Protein AF-A0A972A0D6-F1 (afdb_monomer_lite)

Structure (mmCIF, N/CA/C/O backbone):
data_AF-A0A972A0D6-F1
#
_entry.id   AF-A0A972A0D6-F1
#
loop_
_atom_site.group_PDB
_atom_site.id
_atom_site.type_symbol
_atom_site.label_atom_id
_atom_site.label_alt_id
_atom_site.label_comp_id
_atom_site.label_asym_id
_atom_site.label_entity_id
_atom_site.label_seq_id
_atom_site.pdbx_PDB_ins_code
_atom_site.Cartn_x
_atom_site.Cartn_y
_atom_site.Cartn_z
_atom_site.occupancy
_atom_site.B_iso_or_equiv
_atom_site.auth_seq_id
_atom_site.auth_comp_id
_atom_site.auth_asym_id
_atom_site.auth_atom_id
_atom_site.pdbx_PDB_model_num
ATOM 1 N N . MET A 1 1 ? 12.228 8.743 -6.359 1.00 58.41 1 MET A N 1
ATOM 2 C CA . MET A 1 1 ? 11.660 9.666 -7.374 1.00 58.41 1 MET A CA 1
ATOM 3 C C . MET A 1 1 ? 10.235 9.281 -7.784 1.00 58.41 1 MET A C 1
ATOM 5 O O . MET A 1 1 ? 9.391 10.164 -7.823 1.00 58.41 1 MET A O 1
ATOM 9 N N . SER A 1 2 ? 9.926 8.001 -8.037 1.00 80.62 2 SER A N 1
ATOM 10 C CA . SER A 1 2 ? 8.579 7.556 -8.450 1.00 80.62 2 SER A CA 1
ATOM 11 C C . SER A 1 2 ? 7.492 7.732 -7.376 1.00 80.62 2 SER A C 1
ATOM 13 O O . SER A 1 2 ? 6.420 8.245 -7.682 1.00 80.62 2 SER A O 1
ATOM 15 N N . VAL A 1 3 ? 7.765 7.369 -6.117 1.00 84.94 3 VAL A N 1
ATOM 16 C CA . VAL A 1 3 ? 6.785 7.449 -5.011 1.00 84.94 3 VAL A CA 1
ATOM 17 C C . VAL A 1 3 ? 6.307 8.885 -4.758 1.00 84.94 3 VAL A C 1
ATOM 19 O O . VAL A 1 3 ? 5.109 9.122 -4.642 1.00 84.94 3 VAL A O 1
ATOM 22 N N . GLU A 1 4 ? 7.212 9.867 -4.767 1.00 87.75 4 GLU A N 1
ATOM 2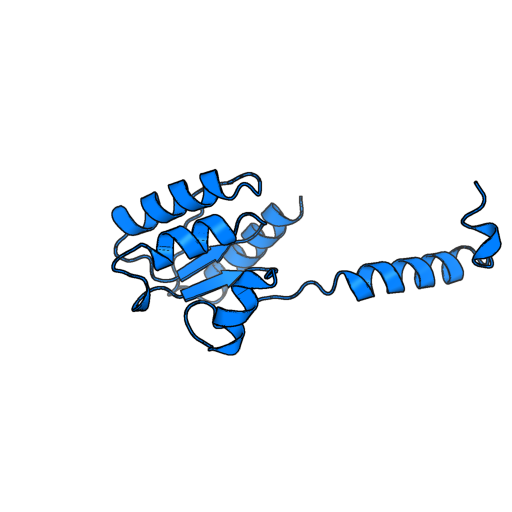3 C CA . GLU A 1 4 ? 6.851 11.286 -4.598 1.00 87.75 4 GLU A CA 1
ATOM 24 C C . GLU A 1 4 ? 5.902 11.784 -5.693 1.00 87.75 4 GLU A C 1
ATOM 26 O O . GLU A 1 4 ? 4.955 12.516 -5.414 1.00 87.75 4 GLU A O 1
ATOM 31 N N . LEU A 1 5 ? 6.127 11.368 -6.945 1.00 90.38 5 LEU A N 1
ATOM 32 C CA . LEU A 1 5 ? 5.261 11.745 -8.063 1.00 90.38 5 LEU A CA 1
ATOM 33 C C . LEU A 1 5 ? 3.875 11.105 -7.936 1.00 90.38 5 LEU A C 1
ATOM 35 O O . LEU A 1 5 ? 2.879 11.771 -8.214 1.00 90.38 5 LEU A O 1
ATOM 39 N N . ARG A 1 6 ? 3.797 9.859 -7.450 1.00 88.81 6 ARG A N 1
ATOM 40 C CA . ARG A 1 6 ? 2.525 9.185 -7.144 1.00 88.81 6 ARG A CA 1
ATOM 41 C C . ARG A 1 6 ? 1.746 9.926 -6.062 1.00 88.81 6 ARG A C 1
ATOM 43 O O . ARG A 1 6 ? 0.562 10.192 -6.246 1.00 88.81 6 ARG A O 1
ATOM 50 N N . ILE A 1 7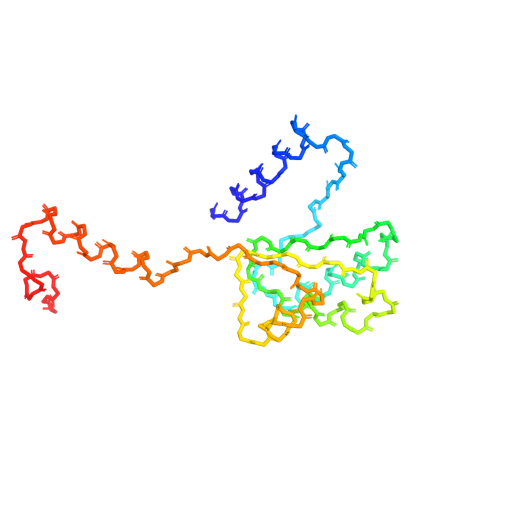 ? 2.413 10.304 -4.970 1.00 89.12 7 ILE A N 1
ATOM 51 C CA . ILE A 1 7 ? 1.799 11.069 -3.874 1.00 89.12 7 ILE A CA 1
ATOM 52 C C . ILE A 1 7 ? 1.321 12.431 -4.381 1.00 89.12 7 ILE A C 1
ATOM 54 O O . ILE A 1 7 ? 0.191 12.829 -4.102 1.00 89.12 7 ILE A O 1
ATOM 58 N N . LYS A 1 8 ? 2.150 13.140 -5.158 1.00 91.00 8 LYS A N 1
ATOM 59 C CA . LYS A 1 8 ? 1.781 14.435 -5.740 1.00 91.00 8 LYS A CA 1
ATOM 60 C C . LYS A 1 8 ? 0.547 14.313 -6.635 1.00 91.00 8 LYS A C 1
ATOM 62 O O . LYS A 1 8 ? -0.390 15.083 -6.462 1.00 91.00 8 LYS A O 1
ATOM 67 N N . GLY A 1 9 ? 0.529 13.339 -7.546 1.00 90.75 9 GLY A N 1
ATOM 68 C CA . GLY A 1 9 ? -0.605 13.100 -8.441 1.00 90.75 9 GLY A CA 1
ATOM 69 C C . GLY A 1 9 ? -1.893 12.770 -7.687 1.00 90.75 9 GLY A C 1
ATOM 70 O O . GLY A 1 9 ? -2.934 13.356 -7.977 1.00 90.75 9 GLY A O 1
ATOM 71 N N . LEU A 1 10 ? -1.808 11.900 -6.675 1.00 89.12 10 LEU A N 1
ATOM 72 C CA . LEU A 1 10 ? -2.943 11.539 -5.823 1.00 89.12 10 LEU A CA 1
ATOM 73 C C . LEU A 1 10 ? -3.512 12.763 -5.090 1.00 89.12 10 LEU A C 1
ATOM 75 O O . LEU A 1 10 ? -4.713 13.014 -5.153 1.00 89.12 10 LEU A O 1
ATOM 79 N N . ARG A 1 11 ? -2.652 13.572 -4.458 1.00 89.56 11 ARG A N 1
ATOM 80 C CA . ARG A 1 11 ? -3.080 14.777 -3.729 1.00 89.56 11 ARG A CA 1
ATOM 81 C C . ARG A 1 11 ? -3.682 15.832 -4.649 1.00 89.56 11 ARG A C 1
ATOM 83 O O . ARG A 1 11 ? -4.713 16.400 -4.310 1.00 89.56 11 ARG A O 1
ATOM 90 N N . SER A 1 12 ? -3.068 16.081 -5.807 1.00 91.94 12 SER A N 1
ATOM 91 C CA . SER A 1 12 ? -3.620 17.003 -6.805 1.00 91.94 12 SER A CA 1
ATOM 92 C C . SER A 1 12 ? -5.010 16.561 -7.257 1.00 91.94 12 SER A C 1
ATOM 94 O O . SER A 1 12 ? -5.941 17.357 -7.218 1.00 91.94 12 SER A O 1
ATOM 96 N N . ALA A 1 13 ? -5.185 15.280 -7.596 1.00 91.56 13 ALA A N 1
ATOM 97 C CA . ALA A 1 13 ? -6.480 14.761 -8.025 1.00 91.56 13 ALA A CA 1
ATOM 98 C C . ALA A 1 13 ? -7.563 14.920 -6.945 1.00 91.56 13 ALA A C 1
ATOM 100 O O . ALA A 1 13 ? -8.682 15.320 -7.260 1.00 91.56 13 ALA A O 1
ATOM 101 N N . ILE A 1 14 ? -7.230 14.637 -5.684 1.00 90.62 14 ILE A N 1
ATOM 102 C CA . ILE A 1 14 ? -8.169 14.756 -4.564 1.00 90.62 14 ILE A CA 1
ATOM 103 C C . ILE A 1 14 ? -8.562 16.212 -4.327 1.00 90.62 14 ILE A C 1
ATOM 105 O O . ILE A 1 14 ? -9.750 16.525 -4.323 1.00 90.62 14 ILE A O 1
ATOM 109 N N . ASN A 1 15 ? -7.584 17.111 -4.241 1.00 89.25 15 ASN A N 1
ATOM 110 C CA . ASN A 1 15 ? -7.843 18.526 -3.987 1.00 89.25 15 ASN A CA 1
ATOM 111 C C . ASN A 1 15 ? -8.632 19.204 -5.118 1.00 89.25 15 ASN A C 1
ATOM 113 O O . ASN A 1 15 ? -9.454 20.075 -4.853 1.00 89.25 15 ASN A O 1
ATOM 117 N N . GLU A 1 16 ? -8.377 18.832 -6.374 1.00 92.69 16 GLU A N 1
ATOM 118 C CA . GLU A 1 16 ? -8.995 19.482 -7.536 1.00 92.69 16 GLU A CA 1
ATOM 119 C C . GLU A 1 16 ? -10.371 18.908 -7.888 1.00 92.69 16 GLU A C 1
ATOM 121 O O . GLU A 1 16 ? -11.227 19.637 -8.389 1.00 92.69 16 GLU A O 1
ATOM 126 N N . LYS A 1 17 ? -10.587 17.602 -7.678 1.00 93.06 17 LYS A N 1
ATOM 127 C CA . LYS A 1 17 ? -11.764 16.894 -8.213 1.00 93.06 17 LYS A CA 1
ATOM 128 C C . LYS A 1 17 ? -12.640 16.234 -7.157 1.00 93.06 17 LYS A C 1
ATOM 130 O O . LYS A 1 17 ? -13.795 15.939 -7.451 1.00 93.06 17 LYS A O 1
ATOM 135 N N . TYR A 1 18 ? -12.126 16.010 -5.949 1.00 90.06 18 TYR A N 1
ATOM 136 C CA . TYR A 1 18 ? -12.821 15.257 -4.904 1.00 90.06 18 TYR A CA 1
ATOM 137 C C . TYR A 1 18 ? -12.741 15.970 -3.543 1.00 90.06 18 TYR A C 1
ATOM 139 O O . TYR A 1 18 ? -12.204 15.408 -2.591 1.00 90.06 18 TYR A O 1
ATOM 147 N N . PRO A 1 19 ? -13.3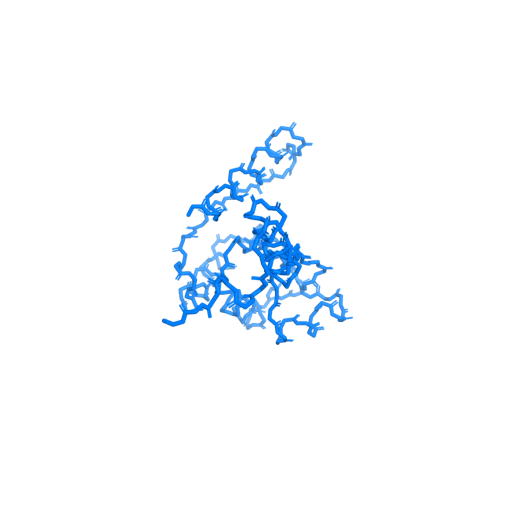09 17.185 -3.404 1.00 81.56 19 PRO A N 1
ATOM 148 C CA . PRO A 1 19 ? -13.172 18.007 -2.194 1.00 81.56 19 PRO A CA 1
ATOM 149 C C . PRO A 1 19 ? -13.795 17.394 -0.925 1.00 81.56 19 PRO A C 1
ATOM 151 O O . PRO A 1 19 ? -13.549 17.886 0.170 1.00 81.56 19 PRO A O 1
ATOM 154 N N . GLY A 1 20 ? -14.604 16.336 -1.057 1.00 85.31 20 GLY A N 1
ATOM 155 C CA . GLY A 1 20 ? -15.140 15.567 0.072 1.00 85.31 20 GLY A CA 1
ATOM 156 C C . GLY A 1 20 ? -14.189 14.498 0.625 1.00 85.31 20 GLY A C 1
ATOM 157 O O . GLY A 1 20 ? -14.523 13.862 1.620 1.00 85.31 20 GLY A O 1
ATOM 158 N N . LEU A 1 21 ? -13.033 14.276 -0.010 1.00 86.81 21 LEU A N 1
ATOM 159 C CA . LEU A 1 21 ? -12.001 13.362 0.474 1.00 86.81 21 LEU A CA 1
ATOM 160 C C . LEU A 1 21 ? -10.910 14.147 1.206 1.00 86.81 21 LEU A C 1
ATOM 162 O O . LEU A 1 21 ? -10.334 15.088 0.660 1.00 86.81 21 LEU A O 1
ATOM 166 N N . SER A 1 22 ? -10.586 13.724 2.425 1.00 86.75 22 SER A N 1
ATOM 167 C CA . SER A 1 22 ? -9.398 14.170 3.149 1.00 86.75 22 SER A CA 1
ATOM 168 C C . SER A 1 22 ? -8.264 13.163 2.958 1.00 86.75 22 SER A C 1
ATOM 170 O O . SER A 1 22 ? -8.480 11.955 2.883 1.00 86.75 22 SER A O 1
ATOM 172 N N . THR A 1 23 ? -7.029 13.659 2.871 1.00 86.94 23 THR A N 1
ATOM 173 C CA . THR A 1 23 ? -5.836 12.802 2.840 1.00 86.94 23 THR A CA 1
ATOM 174 C C . THR A 1 23 ? -4.719 13.377 3.676 1.00 86.94 23 THR A C 1
ATOM 176 O O . THR A 1 23 ? -4.424 14.570 3.578 1.00 86.94 23 THR A O 1
ATOM 179 N N . GLU A 1 24 ? -4.025 12.496 4.383 1.00 87.56 24 GLU A N 1
ATOM 180 C CA . GLU A 1 24 ? -2.822 12.812 5.135 1.00 87.56 24 GLU A CA 1
ATOM 181 C C . GLU A 1 24 ? -1.683 11.880 4.711 1.00 87.56 24 GLU A C 1
ATOM 183 O O . GLU A 1 24 ? -1.879 10.683 4.499 1.00 87.56 24 GLU A O 1
ATOM 188 N N . VAL A 1 25 ? -0.479 12.435 4.555 1.00 80.94 25 VAL A N 1
ATOM 189 C CA . VAL A 1 25 ? 0.726 11.627 4.340 1.00 80.94 25 VAL A CA 1
ATOM 190 C C . VAL A 1 25 ? 1.331 11.344 5.706 1.00 80.94 25 VAL A C 1
ATOM 192 O O . VAL A 1 25 ? 1.907 12.241 6.311 1.00 80.94 25 VAL A O 1
ATOM 195 N N . ILE A 1 26 ? 1.210 10.099 6.158 1.00 81.38 26 ILE A N 1
ATOM 196 C CA . ILE A 1 26 ? 1.595 9.703 7.516 1.00 81.38 26 ILE A CA 1
ATOM 197 C C . ILE A 1 26 ? 3.105 9.478 7.639 1.00 81.38 26 ILE A C 1
ATOM 199 O O . ILE A 1 26 ? 3.747 10.022 8.532 1.00 81.38 26 ILE A O 1
ATOM 203 N N . ALA A 1 27 ? 3.697 8.680 6.745 1.00 84.81 27 ALA A N 1
ATOM 204 C CA . ALA A 1 27 ? 5.107 8.315 6.844 1.00 84.81 27 ALA A CA 1
ATOM 205 C C . ALA A 1 27 ? 5.706 7.892 5.498 1.00 84.81 27 ALA A C 1
ATOM 207 O O . ALA A 1 27 ? 5.014 7.379 4.618 1.00 84.81 27 ALA A O 1
ATOM 208 N N . LYS A 1 28 ? 7.028 8.053 5.375 1.00 89.12 28 LYS A N 1
ATOM 209 C CA . LYS A 1 28 ? 7.842 7.330 4.392 1.00 89.12 28 LYS A CA 1
ATOM 210 C C . LYS A 1 28 ? 8.484 6.153 5.109 1.00 89.12 28 LYS A C 1
ATOM 212 O O . LYS A 1 28 ? 9.268 6.357 6.029 1.00 89.12 28 LYS A O 1
ATOM 217 N N . THR A 1 29 ? 8.135 4.943 4.693 1.00 90.62 29 THR A N 1
ATOM 218 C CA . THR A 1 29 ? 8.538 3.698 5.363 1.00 90.62 29 THR A CA 1
ATOM 219 C C . THR A 1 29 ? 9.698 2.996 4.665 1.00 90.62 29 THR A C 1
ATOM 221 O O . THR A 1 29 ? 10.033 1.879 5.023 1.00 90.62 29 THR A O 1
ATOM 224 N N . HIS A 1 30 ? 10.329 3.650 3.683 1.00 90.44 30 HIS A N 1
ATOM 225 C CA . HIS A 1 30 ? 11.536 3.162 2.999 1.00 90.44 30 HIS A CA 1
ATOM 226 C C . HIS A 1 30 ? 11.403 1.743 2.433 1.00 90.44 30 HIS A C 1
ATOM 228 O O . HIS A 1 30 ? 12.366 0.984 2.451 1.00 90.44 30 HIS A O 1
ATOM 234 N N . ASP A 1 31 ? 10.205 1.401 1.952 1.00 89.00 31 ASP A N 1
ATOM 235 C CA . ASP A 1 31 ? 9.875 0.073 1.429 1.00 89.00 31 ASP A CA 1
ATOM 236 C C . ASP A 1 31 ? 10.030 -1.066 2.466 1.00 89.00 31 ASP A C 1
ATOM 238 O O . ASP A 1 31 ? 10.062 -2.239 2.101 1.00 89.00 31 ASP A O 1
ATOM 242 N N . ASP A 1 32 ? 10.084 -0.729 3.761 1.00 93.00 32 ASP A N 1
ATOM 243 C CA . ASP A 1 32 ? 10.253 -1.662 4.873 1.00 93.00 32 ASP A CA 1
ATOM 244 C C . ASP A 1 32 ? 8.902 -2.072 5.482 1.00 93.00 32 ASP A C 1
ATOM 246 O O . ASP A 1 32 ? 8.069 -1.239 5.866 1.00 93.00 32 ASP A O 1
ATOM 250 N N . ASP A 1 33 ? 8.687 -3.384 5.592 1.00 92.75 33 ASP A N 1
ATOM 251 C CA . ASP A 1 33 ? 7.452 -3.950 6.133 1.00 92.75 33 ASP A CA 1
ATOM 252 C C . ASP A 1 33 ? 7.269 -3.623 7.619 1.00 92.75 33 ASP A C 1
ATOM 254 O O . ASP A 1 33 ? 6.162 -3.298 8.045 1.00 92.75 33 ASP A O 1
ATOM 258 N N . LEU A 1 34 ? 8.325 -3.666 8.435 1.00 95.69 34 LEU A N 1
ATOM 259 C CA . LEU A 1 34 ? 8.200 -3.409 9.870 1.00 95.69 34 LEU A CA 1
ATOM 260 C C . LEU A 1 34 ? 7.844 -1.941 10.137 1.00 95.69 34 LEU A C 1
ATOM 262 O O . LEU A 1 34 ? 6.941 -1.660 10.928 1.00 95.69 34 LEU A O 1
ATOM 266 N N . GLN A 1 35 ? 8.491 -1.003 9.446 1.00 96.44 35 GLN A N 1
ATOM 267 C CA . GLN A 1 35 ? 8.141 0.415 9.501 1.00 96.44 35 GLN A CA 1
ATOM 268 C C . GLN A 1 35 ? 6.697 0.627 9.052 1.00 96.44 35 GLN A C 1
ATOM 270 O O . GLN A 1 35 ? 5.942 1.329 9.725 1.00 96.44 35 GLN A O 1
ATOM 275 N N . THR A 1 36 ? 6.282 -0.013 7.957 1.00 95.31 36 THR A N 1
ATOM 276 C CA . THR A 1 36 ? 4.911 0.115 7.447 1.00 95.31 36 THR A CA 1
ATOM 277 C C . THR A 1 36 ? 3.877 -0.456 8.414 1.00 95.31 36 THR A C 1
ATOM 279 O O . THR A 1 36 ? 2.837 0.170 8.629 1.00 95.31 36 THR A O 1
ATOM 282 N N . TYR A 1 37 ? 4.172 -1.582 9.063 1.00 96.56 37 TYR A N 1
ATOM 283 C CA . TYR A 1 37 ? 3.347 -2.157 10.124 1.00 96.56 37 TYR A CA 1
ATOM 284 C C . TYR A 1 37 ? 3.185 -1.186 11.301 1.00 96.56 37 TYR A C 1
ATOM 286 O O . TYR A 1 37 ? 2.059 -0.874 11.689 1.00 96.56 37 TYR A O 1
ATOM 294 N N . ILE A 1 38 ? 4.296 -0.657 11.831 1.00 97.38 38 ILE A N 1
ATOM 295 C CA . ILE A 1 38 ? 4.294 0.253 12.988 1.00 97.38 38 ILE A CA 1
ATOM 296 C C . ILE A 1 38 ? 3.477 1.513 12.681 1.00 97.38 38 ILE A C 1
ATOM 298 O O . ILE A 1 38 ? 2.635 1.921 13.481 1.00 97.38 38 ILE A O 1
ATOM 302 N N . GLN A 1 39 ? 3.687 2.112 11.507 1.00 96.94 39 GLN A N 1
ATOM 303 C CA . GLN A 1 39 ? 2.968 3.319 11.098 1.00 96.94 39 GLN A CA 1
ATOM 304 C C . GLN A 1 39 ? 1.484 3.043 10.842 1.00 96.94 39 GLN A C 1
ATOM 306 O O . GLN A 1 39 ? 0.630 3.839 11.223 1.00 96.94 39 GLN A O 1
ATOM 311 N N . THR A 1 40 ? 1.148 1.886 10.272 1.00 96.31 40 THR A N 1
ATOM 312 C CA . THR A 1 40 ? -0.253 1.494 10.072 1.00 96.31 40 THR A CA 1
ATOM 313 C C . THR A 1 40 ? -0.965 1.290 11.410 1.00 96.31 40 THR A C 1
ATOM 315 O O . THR A 1 40 ? -2.070 1.797 11.588 1.00 96.31 40 THR A O 1
ATOM 318 N N . GLN A 1 41 ? -0.328 0.640 12.392 1.00 97.19 41 GLN A N 1
ATOM 319 C CA . GLN A 1 41 ? -0.887 0.532 13.744 1.00 97.19 41 GLN A CA 1
ATOM 320 C C . GLN A 1 41 ? -1.073 1.896 14.409 1.00 97.19 41 GLN A C 1
ATOM 322 O O . GLN A 1 41 ? -2.108 2.135 15.032 1.00 97.19 41 GLN A O 1
ATOM 327 N N . TYR A 1 42 ? -0.105 2.803 14.254 1.00 96.50 42 TYR A N 1
ATOM 328 C CA . TYR A 1 42 ? -0.231 4.165 14.761 1.00 96.50 42 TYR A CA 1
ATOM 329 C C . TYR A 1 42 ? -1.486 4.853 14.205 1.00 96.50 42 TYR A C 1
ATOM 331 O O . TYR A 1 42 ? -2.278 5.384 14.983 1.00 96.50 42 TYR A O 1
ATOM 339 N N . VAL A 1 43 ? -1.723 4.777 12.893 1.00 96.19 43 VAL A N 1
ATOM 340 C CA . VAL A 1 43 ? -2.915 5.371 12.265 1.00 96.19 43 VAL A CA 1
ATOM 341 C C . VAL A 1 43 ? -4.191 4.704 12.760 1.00 96.19 43 VAL A C 1
ATOM 343 O O . VAL A 1 43 ? -5.121 5.393 13.164 1.00 96.19 43 VAL A O 1
ATOM 346 N N . LEU A 1 44 ? -4.234 3.370 12.791 1.00 96.00 44 LEU A N 1
ATOM 347 C CA . LEU A 1 44 ? -5.417 2.628 13.237 1.00 96.00 44 LEU A CA 1
ATOM 348 C C . LEU A 1 44 ? -5.844 3.000 14.663 1.00 96.00 44 LEU A C 1
ATOM 350 O O . LEU A 1 44 ? -7.048 3.032 14.929 1.00 96.00 44 LEU A O 1
ATOM 354 N N . ASN A 1 45 ? -4.878 3.301 15.539 1.00 95.38 45 ASN A N 1
ATOM 355 C CA . ASN A 1 45 ? -5.105 3.642 16.943 1.00 95.38 45 ASN A CA 1
ATOM 356 C C . ASN A 1 45 ? -5.419 5.127 17.177 1.00 95.38 45 ASN A C 1
ATOM 358 O O . ASN A 1 45 ? -6.168 5.441 18.098 1.00 95.38 45 ASN A O 1
ATOM 362 N N . ASN A 1 46 ? -4.848 6.035 16.379 1.00 95.44 46 ASN A N 1
ATOM 363 C CA . ASN A 1 46 ? -4.935 7.481 16.623 1.00 95.44 46 ASN A CA 1
ATOM 364 C C . ASN A 1 46 ? -5.896 8.214 15.671 1.00 95.44 46 ASN A C 1
ATOM 366 O O . ASN A 1 46 ? -6.314 9.326 15.980 1.00 95.44 46 ASN A O 1
ATOM 370 N N . HIS A 1 47 ? -6.281 7.592 14.552 1.00 93.69 47 HIS A N 1
ATOM 371 C CA . HIS A 1 47 ? -7.166 8.165 13.534 1.00 93.69 47 HIS A CA 1
ATOM 372 C C . HIS A 1 47 ? -8.383 7.242 13.317 1.00 93.69 47 HIS A C 1
ATOM 374 O O . HIS A 1 47 ? -8.394 6.397 12.411 1.00 93.69 47 HIS A O 1
ATOM 380 N N . PRO A 1 48 ? -9.414 7.327 14.181 1.00 91.44 48 PRO A N 1
ATOM 381 C CA . PRO A 1 48 ? -10.607 6.478 14.089 1.00 91.44 48 PRO A CA 1
ATOM 382 C C . PRO A 1 48 ? -11.464 6.762 12.844 1.00 91.44 48 PRO A C 1
ATOM 384 O O . PRO A 1 48 ? -12.274 5.928 12.452 1.00 91.44 48 PRO A O 1
ATOM 387 N N . ASP A 1 49 ? -11.274 7.915 12.212 1.00 92.31 49 ASP A N 1
ATOM 388 C CA . ASP A 1 49 ? -11.901 8.340 10.961 1.00 92.31 49 ASP A CA 1
ATOM 389 C C . ASP A 1 49 ? -11.220 7.760 9.710 1.00 92.31 49 ASP A C 1
ATOM 391 O O . ASP A 1 49 ? -11.847 7.667 8.654 1.00 92.31 49 ASP A O 1
ATOM 395 N N . ALA A 1 50 ? -9.965 7.308 9.817 1.00 93.19 50 ALA A N 1
ATOM 396 C CA . ALA A 1 50 ? -9.243 6.709 8.700 1.00 93.19 50 ALA A CA 1
ATOM 397 C C . ALA A 1 50 ? -9.871 5.366 8.296 1.00 93.19 50 ALA A C 1
ATOM 399 O O . ALA A 1 50 ? -9.824 4.405 9.059 1.00 93.19 50 ALA A O 1
ATOM 400 N N . ASN A 1 51 ? -10.432 5.286 7.090 1.00 92.25 51 ASN A N 1
ATOM 401 C CA . ASN A 1 51 ? -11.093 4.090 6.549 1.00 92.25 51 ASN A CA 1
ATOM 402 C C . ASN A 1 51 ? -10.438 3.553 5.261 1.00 92.25 51 ASN A C 1
ATOM 404 O O . ASN A 1 51 ? -10.799 2.480 4.776 1.00 92.25 51 ASN A O 1
ATOM 408 N N . ILE A 1 52 ? -9.457 4.278 4.716 1.00 92.81 52 ILE A N 1
ATOM 409 C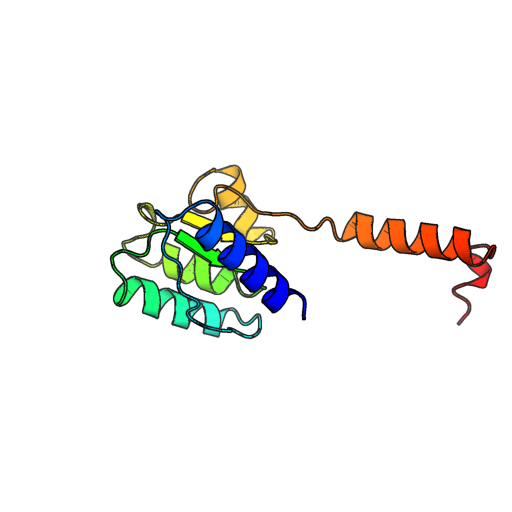 CA . ILE A 1 52 ? -8.720 3.912 3.507 1.00 92.81 52 ILE A CA 1
ATOM 410 C C . ILE A 1 52 ? -7.222 4.052 3.767 1.00 92.81 52 ILE A C 1
ATOM 412 O O . ILE A 1 52 ? -6.750 5.113 4.172 1.00 92.81 52 ILE A O 1
ATOM 416 N N . PHE A 1 53 ? -6.467 2.997 3.464 1.00 93.50 53 PHE A N 1
ATOM 417 C CA . PHE A 1 53 ? -5.009 3.028 3.411 1.00 93.50 53 PHE A CA 1
ATOM 418 C C . PHE A 1 53 ? -4.550 2.917 1.961 1.00 93.50 53 PHE A C 1
ATOM 420 O O . PHE A 1 53 ? -4.906 1.975 1.253 1.00 93.50 53 PHE A O 1
ATOM 427 N N . PHE A 1 54 ? -3.739 3.877 1.518 1.00 92.19 54 PHE A N 1
ATOM 428 C CA . PHE A 1 54 ? -3.129 3.858 0.194 1.00 92.19 54 PHE A CA 1
ATOM 429 C C . PHE A 1 54 ? -1.607 3.744 0.326 1.00 92.19 54 PHE A C 1
ATOM 431 O O . PHE A 1 54 ? -0.943 4.695 0.742 1.00 92.19 54 PHE A O 1
ATOM 438 N N . TYR A 1 55 ? -1.035 2.614 -0.089 1.00 90.94 55 TYR A N 1
ATOM 439 C CA . TYR A 1 55 ? 0.412 2.400 -0.080 1.00 90.94 55 TYR A CA 1
ATOM 440 C C . TYR A 1 55 ? 1.023 2.757 -1.443 1.00 90.94 55 TYR A C 1
ATOM 442 O O . TYR A 1 55 ? 0.799 2.097 -2.459 1.00 90.94 55 TYR A O 1
ATOM 450 N N . ALA A 1 56 ? 1.790 3.852 -1.478 1.00 89.50 56 ALA A N 1
ATOM 451 C CA . ALA A 1 56 ? 2.365 4.396 -2.714 1.00 89.50 56 ALA A CA 1
ATOM 452 C C . ALA A 1 56 ? 3.689 3.728 -3.157 1.00 89.50 56 ALA A C 1
ATOM 454 O O . ALA A 1 56 ? 4.109 3.912 -4.308 1.00 89.50 56 ALA A O 1
ATOM 455 N N . GLY A 1 57 ? 4.336 2.984 -2.255 1.00 86.38 57 GLY A N 1
ATOM 456 C CA . GLY A 1 57 ? 5.597 2.256 -2.450 1.00 86.38 57 GLY A CA 1
ATOM 457 C C . GLY A 1 57 ? 5.476 0.781 -2.053 1.00 86.38 57 GLY A C 1
ATOM 458 O O . GLY A 1 57 ? 4.366 0.254 -1.990 1.00 86.38 57 GLY A O 1
ATOM 459 N N . ALA A 1 58 ? 6.607 0.126 -1.798 1.00 85.25 58 ALA A N 1
ATOM 460 C CA . ALA A 1 58 ? 6.640 -1.232 -1.255 1.00 85.25 58 ALA A CA 1
ATOM 461 C C . ALA A 1 58 ? 6.408 -1.221 0.276 1.00 85.25 58 ALA A C 1
ATOM 463 O O . ALA A 1 58 ? 6.004 -0.206 0.843 1.00 85.25 58 ALA A O 1
ATOM 464 N N . GLY A 1 59 ? 6.573 -2.366 0.946 1.00 86.56 59 GLY A N 1
ATOM 465 C CA . GLY A 1 59 ? 6.282 -2.510 2.381 1.00 86.56 59 GLY A CA 1
ATOM 466 C C . GLY A 1 59 ? 4.803 -2.783 2.711 1.00 86.56 59 GLY A C 1
ATOM 467 O O . GLY A 1 59 ? 4.384 -2.723 3.867 1.00 86.56 59 GLY A O 1
ATOM 468 N N . VAL A 1 60 ? 3.975 -3.054 1.693 1.00 88.69 60 VAL A N 1
ATOM 469 C CA . VAL A 1 60 ? 2.510 -3.199 1.826 1.00 88.69 60 VAL A CA 1
ATOM 470 C C . VAL A 1 60 ? 2.127 -4.362 2.759 1.00 88.69 60 VAL A C 1
ATOM 472 O O . VAL A 1 60 ? 1.067 -4.322 3.389 1.00 88.69 60 VAL A O 1
ATOM 475 N N . TYR A 1 61 ? 3.000 -5.364 2.921 1.00 88.62 61 TYR A N 1
ATOM 476 C CA . TYR A 1 61 ? 2.732 -6.535 3.759 1.00 88.62 61 TYR A CA 1
ATOM 477 C C . TYR A 1 61 ? 2.630 -6.188 5.227 1.00 88.62 61 TYR A C 1
ATOM 479 O O . TYR A 1 61 ? 1.671 -6.601 5.886 1.00 88.62 61 TYR A O 1
ATOM 487 N N . GLY A 1 62 ? 3.549 -5.364 5.720 1.00 92.38 62 GLY A N 1
ATOM 488 C CA . GLY A 1 62 ? 3.458 -4.846 7.076 1.00 92.38 62 GLY A CA 1
ATOM 489 C C . GLY A 1 62 ? 2.135 -4.135 7.350 1.00 92.38 62 GLY A C 1
ATOM 490 O O . GLY A 1 62 ? 1.502 -4.363 8.380 1.00 92.38 62 GLY A O 1
ATOM 491 N N . GLY A 1 63 ? 1.682 -3.324 6.395 1.00 93.12 63 GLY A N 1
ATOM 492 C CA . GLY A 1 63 ? 0.421 -2.596 6.492 1.00 93.12 63 GLY A CA 1
ATOM 493 C C . GLY A 1 63 ? -0.805 -3.507 6.539 1.00 93.12 63 GLY A C 1
ATOM 494 O O . GLY A 1 63 ? -1.614 -3.427 7.464 1.00 93.12 63 GLY A O 1
ATOM 495 N N . ILE A 1 64 ? -0.906 -4.441 5.591 1.00 91.94 64 ILE A N 1
ATOM 496 C CA . ILE A 1 64 ? -1.988 -5.436 5.561 1.00 91.94 64 ILE A CA 1
ATOM 497 C C . ILE A 1 64 ? -2.010 -6.254 6.851 1.00 91.94 64 ILE A C 1
ATOM 499 O O . ILE A 1 64 ? -3.077 -6.477 7.421 1.00 91.94 64 ILE A O 1
ATOM 503 N N . ARG A 1 65 ? -0.841 -6.678 7.340 1.00 92.69 65 ARG A N 1
ATOM 504 C CA . ARG A 1 65 ? -0.730 -7.424 8.592 1.00 92.69 65 ARG A CA 1
ATOM 505 C C . ARG A 1 65 ? -1.268 -6.619 9.777 1.00 92.69 65 ARG A C 1
ATOM 507 O O . ARG A 1 65 ? -2.082 -7.147 10.528 1.00 92.69 65 ARG A O 1
ATOM 514 N N . ALA A 1 66 ? -0.875 -5.352 9.909 1.00 95.50 66 ALA A N 1
ATOM 515 C CA . ALA A 1 66 ? -1.363 -4.471 10.970 1.00 95.50 66 ALA A CA 1
ATOM 516 C C . ALA A 1 66 ? -2.891 -4.313 10.939 1.00 95.50 66 ALA A C 1
ATOM 518 O O . ALA A 1 66 ? -3.531 -4.334 11.988 1.00 95.50 66 ALA A O 1
ATOM 519 N N . ILE A 1 67 ? -3.484 -4.200 9.746 1.00 95.19 67 ILE A N 1
ATOM 520 C CA . ILE A 1 67 ? -4.940 -4.094 9.586 1.00 95.19 67 ILE A CA 1
ATOM 521 C C . ILE A 1 67 ? -5.630 -5.411 9.947 1.00 95.19 67 ILE A C 1
ATOM 523 O O . ILE A 1 67 ? -6.612 -5.392 10.689 1.00 95.19 67 ILE A O 1
ATOM 527 N N . CYS A 1 68 ? -5.114 -6.548 9.476 1.00 92.25 68 CYS A N 1
ATOM 528 C CA . CYS A 1 68 ? -5.669 -7.868 9.777 1.00 92.25 68 CYS A CA 1
ATOM 529 C C . CYS A 1 68 ? -5.621 -8.220 11.269 1.00 92.25 68 CYS A C 1
ATOM 531 O O . CYS A 1 68 ? -6.523 -8.898 11.751 1.00 92.25 68 CYS A O 1
ATOM 533 N N . GLU A 1 69 ? -4.585 -7.777 11.983 1.00 95.38 69 GLU A N 1
ATOM 534 C CA . GLU A 1 69 ? -4.442 -7.960 13.434 1.00 95.38 69 GLU A CA 1
ATOM 535 C C . GLU A 1 69 ? -5.256 -6.932 14.248 1.00 95.38 69 GLU A C 1
ATOM 537 O O . GLU A 1 69 ? -5.338 -7.034 15.471 1.00 95.38 69 GLU A O 1
ATOM 542 N N . SER A 1 70 ? -5.877 -5.946 13.591 1.00 94.88 70 SER A N 1
ATOM 543 C CA . SER A 1 70 ? -6.702 -4.930 14.245 1.00 94.88 70 SER A CA 1
ATOM 544 C C . SER A 1 70 ? -8.178 -5.327 14.319 1.00 94.88 70 SER A C 1
ATOM 546 O O . SER A 1 70 ? -8.715 -6.000 13.440 1.00 94.88 70 SER A O 1
ATOM 548 N N . ASN A 1 71 ? -8.891 -4.765 15.295 1.00 94.69 71 ASN A N 1
ATOM 549 C CA . ASN A 1 71 ? -10.353 -4.881 15.392 1.00 94.69 71 ASN A CA 1
ATOM 550 C C . ASN A 1 71 ? -11.106 -4.038 14.343 1.00 94.69 71 ASN A C 1
ATOM 552 O O . ASN A 1 71 ? -12.329 -3.931 14.394 1.00 94.69 71 ASN A O 1
ATOM 556 N N . ARG A 1 72 ? -10.384 -3.390 13.419 1.00 93.75 72 ARG A N 1
ATOM 557 C CA . ARG A 1 72 ? -10.947 -2.509 12.390 1.00 93.75 72 ARG A CA 1
ATOM 558 C C . ARG A 1 72 ? -10.898 -3.124 10.996 1.00 93.75 72 ARG A C 1
ATOM 560 O O . ARG A 1 72 ? -11.360 -2.474 10.070 1.00 93.75 72 ARG A O 1
ATOM 567 N N . ARG A 1 73 ? -10.384 -4.351 10.836 1.00 90.88 73 ARG A N 1
ATOM 568 C CA . ARG A 1 73 ? -10.202 -5.022 9.536 1.00 90.88 73 ARG A CA 1
ATOM 569 C C . ARG A 1 73 ? -11.376 -4.819 8.572 1.00 90.88 73 ARG A C 1
ATOM 571 O O . ARG A 1 73 ? -11.156 -4.389 7.448 1.00 90.88 73 ARG A O 1
ATOM 578 N N . ASP A 1 74 ? -12.600 -5.080 9.023 1.00 90.56 74 ASP A N 1
ATOM 579 C CA . ASP A 1 74 ? -13.799 -5.051 8.168 1.00 90.56 74 ASP A CA 1
ATOM 580 C C . ASP A 1 74 ? -14.293 -3.630 7.831 1.00 90.56 74 ASP A C 1
ATOM 582 O O . ASP A 1 74 ? -15.241 -3.457 7.072 1.00 90.56 74 ASP A O 1
ATOM 586 N N . GLN A 1 75 ? -13.656 -2.603 8.397 1.00 91.88 75 GLN A N 1
ATOM 587 C CA . GLN A 1 75 ? -13.953 -1.184 8.173 1.00 91.88 75 GLN A CA 1
ATOM 588 C C . GLN A 1 75 ? -12.905 -0.504 7.283 1.00 91.88 75 GLN A C 1
ATOM 590 O O . GLN A 1 75 ? -13.059 0.672 6.951 1.00 91.88 75 GLN A O 1
ATOM 595 N N . ILE A 1 76 ? -11.821 -1.208 6.943 1.00 93.94 76 ILE A N 1
ATOM 596 C CA . ILE A 1 76 ? -10.677 -0.651 6.229 1.00 93.94 76 ILE A CA 1
ATOM 597 C C . ILE A 1 76 ? -10.610 -1.202 4.806 1.00 93.94 76 ILE A C 1
ATOM 599 O O . ILE A 1 76 ? -10.670 -2.410 4.591 1.00 93.94 76 ILE A O 1
ATOM 603 N N . MET A 1 77 ? -10.394 -0.309 3.841 1.00 91.94 77 MET A N 1
ATOM 604 C CA . MET A 1 77 ? -10.011 -0.663 2.473 1.00 91.94 77 MET A CA 1
ATOM 605 C C . MET A 1 77 ? -8.543 -0.325 2.211 1.00 91.94 77 MET A C 1
ATOM 607 O O . MET A 1 77 ? -8.053 0.729 2.622 1.00 91.94 77 MET A O 1
ATOM 611 N N . VAL A 1 78 ? -7.849 -1.198 1.483 1.00 91.88 78 VAL A N 1
ATOM 612 C CA . VAL A 1 78 ? -6.440 -1.026 1.113 1.00 91.88 78 VAL A CA 1
ATOM 613 C C . VAL A 1 78 ? -6.287 -0.908 -0.401 1.00 91.88 78 VAL A C 1
ATOM 615 O O . VAL A 1 78 ? -6.787 -1.739 -1.154 1.00 91.88 78 VAL A O 1
ATOM 618 N N . PHE A 1 79 ? -5.528 0.095 -0.841 1.00 89.62 79 PHE A N 1
ATOM 619 C CA . PHE A 1 79 ? -5.128 0.298 -2.235 1.00 89.62 79 PHE A CA 1
ATOM 620 C C . PHE A 1 79 ? -3.601 0.393 -2.344 1.00 89.62 79 PHE A C 1
ATOM 622 O O . PHE A 1 79 ? -2.938 0.934 -1.457 1.00 89.62 79 PHE A O 1
ATOM 629 N N . ALA A 1 80 ? -3.031 -0.111 -3.441 1.00 88.06 80 ALA A N 1
ATOM 630 C CA . ALA A 1 80 ? -1.590 -0.063 -3.697 1.00 88.06 80 ALA A CA 1
ATOM 631 C C . ALA A 1 80 ? -1.265 -0.038 -5.202 1.00 88.06 80 ALA A C 1
ATOM 633 O O . ALA A 1 80 ? -2.093 -0.418 -6.033 1.00 88.06 80 ALA A O 1
ATOM 634 N N . TYR A 1 81 ? -0.051 0.401 -5.557 1.00 79.62 81 TYR A N 1
ATOM 635 C CA . TYR A 1 81 ? 0.450 0.395 -6.944 1.00 79.62 81 TYR A CA 1
ATOM 636 C C . TYR A 1 81 ? 1.014 -0.947 -7.413 1.00 79.62 81 TYR A C 1
ATOM 638 O O . TYR A 1 81 ? 1.301 -1.092 -8.586 1.00 79.62 81 TYR A O 1
ATOM 646 N N . ASP A 1 82 ? 1.222 -1.912 -6.532 1.00 73.38 82 ASP A N 1
ATOM 647 C CA . ASP A 1 82 ? 1.550 -3.290 -6.891 1.00 73.38 82 ASP A CA 1
ATOM 648 C C . ASP A 1 82 ? 1.109 -4.182 -5.733 1.00 73.38 82 ASP A C 1
ATOM 650 O O . ASP A 1 82 ? 1.009 -3.733 -4.589 1.00 73.38 82 ASP A O 1
ATOM 654 N N . LEU A 1 83 ? 0.847 -5.449 -6.035 1.00 68.69 83 LEU A N 1
ATOM 655 C CA . LEU A 1 83 ? 0.587 -6.477 -5.037 1.00 68.69 83 LEU A CA 1
ATOM 656 C C . LEU A 1 83 ? 1.477 -7.678 -5.334 1.00 68.69 83 LEU A C 1
ATOM 658 O O . LEU A 1 83 ? 1.597 -8.102 -6.483 1.00 68.69 83 LEU A O 1
ATOM 662 N N . TYR A 1 84 ? 2.076 -8.222 -4.284 1.00 71.56 84 TYR A N 1
ATOM 663 C CA . TYR A 1 84 ? 2.752 -9.517 -4.298 1.00 71.56 84 TYR A CA 1
ATOM 664 C C . TYR A 1 84 ? 1.729 -10.648 -4.088 1.00 71.56 84 TYR A C 1
ATOM 666 O O . TYR A 1 84 ? 0.561 -10.408 -3.754 1.00 71.56 84 TYR A O 1
ATOM 674 N N . ASP A 1 85 ? 2.149 -11.892 -4.307 1.00 71.12 85 ASP A N 1
ATOM 675 C CA . ASP A 1 85 ? 1.243 -13.042 -4.396 1.00 71.12 85 ASP A CA 1
ATOM 676 C C . ASP A 1 85 ? 0.424 -13.279 -3.120 1.00 71.12 85 ASP A C 1
ATOM 678 O O . ASP A 1 85 ? -0.757 -13.619 -3.188 1.00 71.12 85 ASP A O 1
ATOM 682 N N . GLU A 1 86 ? 0.980 -12.999 -1.946 1.00 66.56 86 GLU A N 1
ATOM 683 C CA . GLU A 1 86 ? 0.289 -13.131 -0.664 1.00 66.56 86 GLU A CA 1
ATOM 684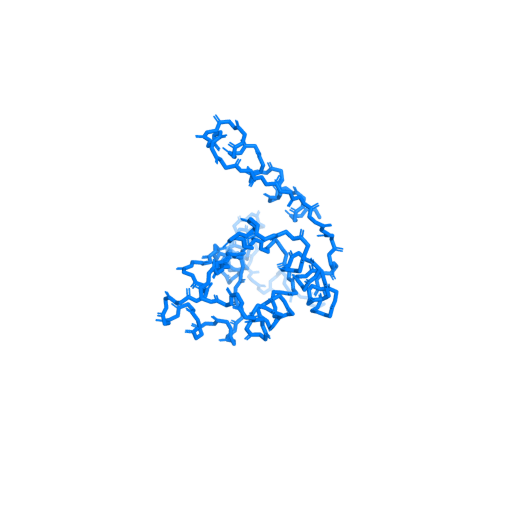 C C . GLU A 1 86 ? -0.856 -12.119 -0.493 1.00 66.56 86 GLU A C 1
ATOM 686 O O . GLU A 1 86 ? -1.804 -12.381 0.254 1.00 66.56 86 GLU A O 1
ATOM 691 N N . ALA A 1 87 ? -0.812 -10.984 -1.198 1.00 71.12 87 ALA A N 1
ATOM 692 C CA . ALA A 1 87 ? -1.902 -10.014 -1.239 1.00 71.12 87 ALA A CA 1
ATOM 693 C C . ALA A 1 87 ? -2.947 -10.333 -2.326 1.00 71.12 87 ALA A C 1
ATOM 695 O O . ALA A 1 87 ? -4.084 -9.861 -2.248 1.00 71.12 87 ALA A O 1
ATOM 696 N N . ARG A 1 88 ? -2.615 -11.208 -3.287 1.00 75.38 88 ARG A N 1
ATOM 697 C CA . ARG A 1 88 ? -3.525 -11.659 -4.353 1.00 75.38 88 ARG A CA 1
ATOM 698 C C . ARG A 1 88 ? -4.764 -12.363 -3.805 1.00 75.38 88 ARG A C 1
ATOM 700 O O . ARG A 1 88 ? -5.823 -12.249 -4.407 1.00 75.38 88 ARG A O 1
ATOM 707 N N . LYS A 1 89 ? -4.671 -13.049 -2.660 1.00 81.00 89 LYS A N 1
ATOM 708 C CA . LYS A 1 89 ? -5.8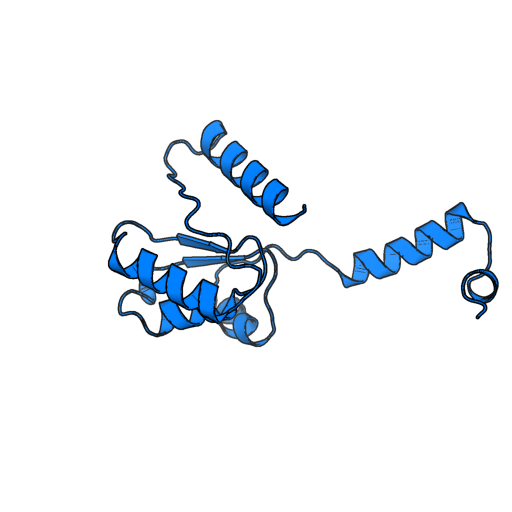45 -13.686 -2.035 1.00 81.00 89 LYS A CA 1
ATOM 709 C C . LYS A 1 89 ? -6.927 -12.665 -1.668 1.00 81.00 89 LYS A C 1
ATOM 711 O O . LYS A 1 89 ? -8.082 -12.874 -2.004 1.00 81.00 89 LYS A O 1
ATOM 716 N N . TYR A 1 90 ? -6.544 -11.522 -1.091 1.00 78.19 90 TYR A N 1
ATOM 717 C CA . TYR A 1 90 ? -7.491 -10.468 -0.713 1.00 78.19 90 TYR A CA 1
ATOM 718 C C . TYR A 1 90 ? -8.082 -9.772 -1.938 1.00 78.19 90 TYR A C 1
ATOM 720 O O . TYR A 1 90 ? -9.251 -9.396 -1.914 1.00 78.19 90 TYR A O 1
ATOM 728 N N . LEU A 1 91 ? -7.288 -9.653 -3.009 1.00 79.31 91 LEU A N 1
ATOM 729 C CA . LEU A 1 91 ? -7.759 -9.166 -4.302 1.00 79.31 91 LEU A CA 1
ATOM 730 C C . LEU A 1 91 ? -8.771 -10.131 -4.937 1.00 79.31 91 LEU A C 1
ATOM 732 O O . LEU A 1 91 ? -9.831 -9.703 -5.377 1.00 79.31 91 LEU A O 1
ATOM 736 N N . ASN A 1 92 ? -8.471 -11.431 -4.953 1.00 80.50 92 ASN A N 1
ATOM 737 C CA . ASN A 1 92 ? -9.345 -12.461 -5.519 1.00 80.50 92 ASN A CA 1
ATOM 738 C C . ASN A 1 92 ? -10.657 -12.602 -4.737 1.00 80.50 92 ASN A C 1
ATOM 740 O O . ASN A 1 92 ? -11.706 -12.832 -5.330 1.00 80.50 92 ASN A O 1
ATOM 744 N N . GLU A 1 93 ? -10.594 -12.474 -3.413 1.00 79.94 93 GLU A N 1
ATOM 745 C CA . GLU A 1 93 ? -11.766 -12.491 -2.536 1.00 79.94 93 GLU A CA 1
ATOM 746 C C . GLU A 1 93 ? -12.566 -11.177 -2.600 1.00 79.94 93 GLU A C 1
ATOM 748 O O . GLU A 1 93 ? -13.696 -11.135 -2.119 1.00 79.94 93 GLU A O 1
ATOM 753 N N . GLY A 1 94 ? -12.002 -10.105 -3.174 1.00 69.62 94 GLY A N 1
ATOM 754 C CA . GLY A 1 94 ? -12.627 -8.781 -3.235 1.00 69.62 94 GLY A CA 1
ATOM 755 C C . GLY A 1 94 ? -12.855 -8.147 -1.860 1.00 69.62 94 GLY A C 1
ATOM 756 O O . GLY A 1 94 ? -13.797 -7.378 -1.692 1.00 69.62 94 GLY A O 1
ATOM 757 N N . THR A 1 95 ? -12.037 -8.510 -0.865 1.00 77.94 95 THR A N 1
ATOM 758 C CA . THR A 1 95 ? -12.210 -8.091 0.533 1.00 77.94 95 THR A CA 1
ATOM 759 C C . THR A 1 95 ? -11.344 -6.873 0.858 1.00 77.94 95 THR A C 1
ATOM 761 O O . THR A 1 95 ? -11.572 -5.783 0.343 1.00 77.94 95 THR A O 1
ATOM 764 N N . LEU A 1 96 ? -10.323 -7.047 1.699 1.00 80.31 96 LEU A N 1
ATOM 765 C CA . LEU A 1 96 ? -9.463 -5.985 2.223 1.00 80.31 96 LEU A CA 1
ATOM 766 C C . LEU A 1 96 ? -8.783 -5.159 1.116 1.00 80.31 96 LEU A C 1
ATOM 768 O O . LEU A 1 96 ? -8.473 -3.988 1.324 1.00 80.31 96 LEU A O 1
ATOM 772 N N . ILE A 1 97 ? -8.556 -5.761 -0.056 1.00 84.62 97 ILE A N 1
ATOM 773 C CA . ILE A 1 97 ? -7.901 -5.124 -1.200 1.00 84.62 97 ILE A CA 1
ATOM 774 C C . ILE A 1 97 ? -8.833 -5.204 -2.412 1.00 84.62 97 ILE A C 1
ATOM 776 O O . ILE A 1 97 ? -8.761 -6.170 -3.167 1.00 84.62 97 ILE A O 1
ATOM 780 N N . PRO A 1 98 ? -9.714 -4.217 -2.629 1.00 77.06 98 PRO A N 1
ATOM 781 C CA . PRO A 1 98 ? -10.650 -4.255 -3.751 1.00 77.06 98 PRO A CA 1
ATOM 782 C C . PRO A 1 98 ? -9.976 -3.988 -5.107 1.00 77.06 98 PRO A C 1
ATOM 784 O O . PRO A 1 98 ? -10.503 -4.387 -6.144 1.00 77.06 98 PRO A O 1
ATOM 787 N N . LEU A 1 99 ? -8.828 -3.296 -5.129 1.00 78.56 99 LEU A N 1
ATOM 788 C CA . LEU A 1 99 ? -8.121 -2.931 -6.359 1.00 78.56 99 LEU A CA 1
ATOM 789 C C . LEU A 1 99 ? -6.627 -2.674 -6.104 1.00 78.56 99 LEU A C 1
ATOM 791 O O . LEU A 1 99 ? -6.252 -2.102 -5.080 1.00 78.56 99 LEU A O 1
ATOM 795 N N . ALA A 1 100 ? -5.790 -2.988 -7.097 1.00 82.19 100 ALA A N 1
ATOM 796 C CA . ALA A 1 100 ? -4.424 -2.479 -7.195 1.00 82.19 100 ALA A CA 1
ATOM 797 C C . ALA A 1 100 ? -4.093 -1.953 -8.593 1.00 82.19 100 ALA A C 1
ATOM 799 O O . ALA A 1 100 ? -4.571 -2.467 -9.605 1.00 82.19 100 ALA A O 1
ATOM 800 N N . LEU A 1 101 ? -3.259 -0.916 -8.637 1.00 83.81 101 LEU A N 1
ATOM 801 C CA . LEU A 1 101 ? -2.874 -0.213 -9.859 1.00 83.81 101 LEU A CA 1
ATOM 802 C C . LEU A 1 101 ? -1.601 -0.812 -10.461 1.00 83.81 101 LEU A C 1
ATOM 804 O O . LEU A 1 101 ? -0.530 -0.247 -10.291 1.00 83.81 101 LEU A O 1
ATOM 808 N N . TYR A 1 102 ? -1.726 -1.929 -11.177 1.00 82.00 102 TYR A N 1
ATOM 809 C CA . TYR A 1 102 ? -0.592 -2.659 -11.753 1.00 82.00 102 TYR A CA 1
ATOM 810 C C . TYR A 1 102 ? 0.276 -1.818 -12.703 1.00 82.00 102 TYR A C 1
ATOM 812 O O . TYR A 1 102 ? -0.232 -1.157 -13.610 1.00 82.00 102 TYR A O 1
ATOM 820 N N . GLN A 1 103 ? 1.599 -1.894 -12.531 1.00 79.00 103 GLN A N 1
ATOM 821 C CA . GLN A 1 103 ? 2.554 -1.144 -13.357 1.00 79.00 103 GLN A CA 1
ATOM 822 C C . GLN A 1 103 ? 2.951 -1.827 -14.669 1.00 79.00 103 GLN A C 1
ATOM 824 O O . GLN A 1 103 ? 3.517 -1.165 -15.535 1.00 79.00 103 GLN A O 1
ATOM 829 N N . ASP A 1 104 ? 2.685 -3.124 -14.826 1.00 85.00 104 ASP A N 1
ATOM 830 C CA . ASP A 1 104 ? 3.125 -3.912 -15.986 1.00 85.00 104 ASP A CA 1
ATOM 831 C C . ASP A 1 104 ? 4.656 -3.942 -16.213 1.00 85.00 104 ASP A C 1
ATOM 833 O O . ASP A 1 104 ? 5.150 -3.633 -17.303 1.00 85.00 104 ASP A O 1
ATOM 837 N N . PRO A 1 105 ? 5.459 -4.319 -15.190 1.00 84.69 105 PRO A N 1
ATOM 838 C CA . PRO A 1 105 ? 6.920 -4.317 -15.282 1.00 84.69 105 PRO A CA 1
ATOM 839 C C . PRO A 1 105 ? 7.464 -5.261 -16.364 1.00 84.69 105 PRO A C 1
ATOM 841 O O . PRO A 1 105 ? 8.510 -4.980 -16.952 1.00 84.69 105 PRO A O 1
ATOM 844 N N . TYR A 1 106 ? 6.761 -6.357 -16.672 1.00 86.81 106 TYR A N 1
ATOM 845 C CA . TYR A 1 106 ? 7.171 -7.269 -17.740 1.00 86.81 106 TYR A CA 1
ATOM 846 C C . TYR A 1 106 ? 7.146 -6.568 -19.101 1.00 86.81 106 TYR A C 1
ATOM 848 O O . TYR A 1 106 ? 8.157 -6.561 -19.810 1.00 86.81 106 TYR A O 1
ATOM 856 N N . ASN A 1 107 ? 6.027 -5.924 -19.458 1.00 88.75 107 ASN A N 1
ATOM 857 C CA . ASN A 1 107 ? 5.938 -5.224 -20.736 1.00 88.75 107 ASN A CA 1
ATOM 858 C C . ASN A 1 107 ? 6.826 -3.982 -20.778 1.00 88.75 107 ASN A C 1
ATOM 860 O O . ASN A 1 107 ? 7.306 -3.642 -21.861 1.00 88.75 107 ASN A O 1
ATOM 864 N N . GLN A 1 108 ? 7.109 -3.343 -19.637 1.00 90.38 108 GLN A N 1
ATOM 865 C CA . GLN A 1 108 ? 8.129 -2.292 -19.569 1.00 90.38 108 GLN A CA 1
ATOM 866 C C . GLN A 1 108 ? 9.500 -2.823 -20.012 1.00 90.38 108 GLN A C 1
ATOM 868 O O . GLN A 1 108 ? 10.123 -2.242 -20.903 1.00 90.38 108 GLN A O 1
ATOM 873 N N . GLY A 1 109 ? 9.944 -3.959 -19.463 1.00 91.88 109 GLY A N 1
ATOM 874 C CA . GLY A 1 109 ? 11.210 -4.591 -19.848 1.00 91.88 109 GLY A CA 1
ATOM 875 C C . GLY A 1 109 ? 11.225 -5.060 -21.306 1.00 91.88 109 GLY A C 1
ATOM 876 O O . GLY A 1 109 ? 12.160 -4.769 -22.054 1.00 91.88 109 GLY A O 1
ATOM 877 N N . TYR A 1 110 ? 10.160 -5.732 -21.743 1.00 92.56 110 TYR A N 1
ATOM 878 C CA . TYR A 1 110 ? 10.032 -6.218 -23.117 1.00 92.56 110 TYR A CA 1
ATOM 879 C C . TYR A 1 110 ? 10.041 -5.074 -24.146 1.00 92.56 110 TYR A C 1
ATOM 881 O O . TYR A 1 110 ? 10.755 -5.128 -25.153 1.00 92.56 110 TYR A O 1
ATOM 889 N N . SER A 1 111 ? 9.284 -4.007 -23.881 1.00 92.69 111 SER A N 1
ATOM 890 C CA . SER A 1 111 ? 9.210 -2.838 -24.762 1.00 92.69 111 SER A CA 1
ATOM 891 C C . SER A 1 111 ? 10.530 -2.076 -24.797 1.00 92.69 111 SER A C 1
ATOM 893 O O . SER A 1 111 ? 10.934 -1.632 -25.871 1.00 92.69 111 SER A O 1
ATOM 895 N N . ALA A 1 112 ? 11.244 -1.980 -23.670 1.00 93.62 112 ALA A N 1
ATOM 896 C CA . ALA A 1 112 ? 12.564 -1.359 -23.627 1.00 93.62 112 ALA A CA 1
ATOM 897 C C . ALA A 1 112 ? 13.538 -2.031 -24.608 1.00 93.62 112 ALA A C 1
ATOM 899 O O . ALA A 1 112 ? 14.180 -1.342 -25.400 1.00 93.62 112 ALA A O 1
ATOM 900 N N . VAL A 1 113 ? 13.585 -3.368 -24.643 1.00 91.62 113 VAL A N 1
ATOM 901 C CA . VAL A 1 113 ? 14.440 -4.103 -25.593 1.00 91.62 113 VAL A CA 1
ATOM 902 C C . VAL A 1 113 ? 14.042 -3.820 -27.043 1.00 91.62 113 VAL A C 1
ATOM 904 O O . VAL A 1 113 ? 14.909 -3.534 -27.871 1.00 91.62 113 VAL A O 1
ATOM 907 N N . LYS A 1 114 ? 12.740 -3.837 -27.361 1.00 90.94 114 LYS A N 1
ATOM 908 C CA . LYS A 1 114 ? 12.251 -3.499 -28.709 1.00 90.94 114 LYS A CA 1
ATOM 909 C C . LYS A 1 114 ? 12.685 -2.104 -29.153 1.00 90.94 114 LYS A C 1
ATOM 911 O O . LYS A 1 114 ? 13.149 -1.942 -30.279 1.00 90.94 114 LYS A O 1
ATOM 916 N N . ILE A 1 115 ? 12.545 -1.111 -28.276 1.00 92.06 115 ILE A N 1
ATOM 917 C CA . ILE A 1 115 ? 12.931 0.277 -28.553 1.00 92.06 115 ILE A CA 1
ATOM 918 C C . ILE A 1 115 ? 14.441 0.362 -28.795 1.00 92.06 115 ILE A C 1
ATOM 920 O O . ILE A 1 115 ? 14.854 0.983 -29.771 1.00 92.06 115 ILE A O 1
ATOM 924 N N . ILE A 1 116 ? 15.263 -0.302 -27.975 1.00 91.62 116 ILE A N 1
ATOM 925 C CA . ILE A 1 116 ? 16.723 -0.310 -28.144 1.00 91.62 116 ILE A CA 1
ATOM 926 C C . ILE A 1 116 ? 17.116 -0.889 -29.510 1.00 91.62 116 ILE A C 1
ATOM 928 O O . ILE A 1 116 ? 17.927 -0.284 -30.211 1.00 91.62 116 ILE A O 1
ATOM 932 N N . ILE A 1 117 ? 16.532 -2.017 -29.925 1.00 91.19 117 ILE A N 1
ATOM 933 C CA . ILE A 1 117 ? 16.790 -2.614 -31.249 1.00 91.19 117 ILE A CA 1
ATOM 934 C C . ILE A 1 117 ? 16.388 -1.640 -32.363 1.00 91.19 117 ILE A C 1
ATOM 936 O O . ILE A 1 117 ? 17.196 -1.362 -33.248 1.00 91.19 117 ILE A O 1
ATOM 940 N N . CYS A 1 118 ? 15.171 -1.086 -32.300 1.00 89.94 118 CYS A N 1
ATOM 941 C CA . CYS A 1 118 ? 14.677 -0.128 -33.295 1.00 89.94 118 CYS A CA 1
ATOM 942 C C . CYS A 1 118 ? 15.577 1.106 -33.411 1.00 89.94 118 CYS A C 1
ATOM 944 O O . CYS A 1 118 ? 15.859 1.557 -34.516 1.00 89.94 118 CYS A O 1
ATOM 946 N N . TYR A 1 119 ? 16.022 1.655 -32.281 1.00 92.00 119 TYR A N 1
ATOM 947 C CA . TYR A 1 119 ? 16.819 2.877 -32.254 1.00 92.00 119 TYR A CA 1
ATOM 948 C C . TYR A 1 119 ? 18.271 2.647 -32.687 1.00 92.00 119 TYR A C 1
ATOM 950 O O . TYR A 1 119 ? 18.853 3.481 -33.374 1.00 92.00 119 TYR A O 1
ATOM 958 N N . THR A 1 120 ? 18.875 1.522 -32.291 1.00 90.06 120 THR A N 1
ATOM 959 C CA . THR A 1 120 ? 20.287 1.232 -32.596 1.00 90.06 120 THR A CA 1
ATOM 960 C C . THR A 1 120 ? 20.498 0.586 -33.963 1.00 90.06 120 THR A C 1
ATOM 962 O O . THR A 1 120 ? 21.622 0.595 -34.459 1.00 90.06 120 THR A O 1
ATOM 965 N N . GLY A 1 121 ? 19.461 -0.022 -34.550 1.00 82.75 121 GLY A N 1
ATOM 966 C CA . GLY A 1 121 ? 19.573 -0.825 -35.772 1.00 82.75 121 GLY A CA 1
ATOM 967 C C . GLY A 1 121 ? 20.409 -2.102 -35.601 1.00 82.75 121 GLY A C 1
ATOM 968 O O . GLY A 1 121 ? 20.707 -2.778 -36.584 1.00 82.75 121 GLY A O 1
ATOM 969 N N . LYS A 1 122 ? 20.810 -2.434 -34.367 1.00 77.62 122 LYS A N 1
ATOM 970 C CA . LYS A 1 122 ? 21.641 -3.595 -34.053 1.00 77.62 122 LYS A CA 1
ATOM 971 C C . LYS A 1 122 ? 20.775 -4.825 -33.813 1.00 77.62 122 LYS A C 1
ATOM 973 O O . LYS A 1 122 ? 19.750 -4.762 -33.136 1.00 77.62 122 LYS A O 1
ATOM 978 N N . ALA A 1 123 ? 21.229 -5.969 -34.315 1.00 69.94 123 ALA A N 1
ATOM 979 C CA . ALA A 1 123 ? 20.667 -7.254 -33.921 1.00 69.94 123 ALA A CA 1
ATOM 980 C C . ALA A 1 123 ? 20.985 -7.541 -32.436 1.00 69.94 123 ALA A C 1
ATOM 982 O O . ALA A 1 123 ? 21.995 -7.074 -31.909 1.00 69.94 123 ALA A O 1
ATOM 983 N N . LEU A 1 124 ? 20.129 -8.309 -31.747 1.00 67.19 124 LEU A N 1
ATOM 984 C CA . LEU A 1 124 ? 20.247 -8.595 -30.302 1.00 67.19 124 LEU A CA 1
ATOM 985 C C . LEU A 1 124 ? 21.641 -9.099 -29.883 1.00 67.19 124 LEU A C 1
ATOM 987 O O . LEU A 1 124 ? 22.156 -8.722 -28.833 1.00 67.19 124 LEU A O 1
ATOM 991 N N . ASN A 1 125 ? 22.276 -9.897 -30.739 1.00 67.62 125 ASN A N 1
ATOM 992 C CA . ASN A 1 125 ? 23.620 -10.448 -30.558 1.00 67.62 125 ASN A CA 1
ATOM 993 C C . ASN A 1 125 ? 24.761 -9.414 -30.642 1.00 67.62 125 ASN A C 1
ATOM 995 O O . ASN A 1 125 ? 25.896 -9.755 -30.342 1.00 67.62 125 ASN A O 1
ATOM 999 N N . GLN A 1 126 ? 24.482 -8.174 -31.046 1.00 60.97 126 GLN A N 1
ATOM 1000 C CA . GLN A 1 126 ? 25.448 -7.069 -31.132 1.00 60.97 126 GLN A CA 1
ATOM 1001 C C . GLN A 1 126 ? 25.251 -6.013 -30.031 1.00 60.97 126 GLN A C 1
ATOM 1003 O O . GLN A 1 126 ? 26.006 -5.041 -29.961 1.00 60.97 126 GLN A O 1
ATOM 1008 N N . ILE A 1 127 ? 24.198 -6.155 -29.220 1.00 62.72 127 ILE A N 1
ATOM 1009 C CA . ILE A 1 127 ? 23.859 -5.239 -28.120 1.00 62.72 127 ILE A CA 1
ATOM 1010 C C . ILE A 1 127 ? 24.383 -5.791 -26.785 1.00 62.72 127 ILE A C 1
ATOM 1012 O O . ILE A 1 127 ? 24.830 -5.015 -25.947 1.00 62.72 127 ILE A O 1
ATOM 1016 N N . PHE A 1 128 ? 24.379 -7.117 -26.610 1.00 61.59 128 PHE A N 1
ATOM 1017 C CA . PHE A 1 128 ? 24.771 -7.800 -25.371 1.00 61.59 128 PHE A CA 1
ATOM 1018 C C . PHE A 1 128 ? 26.016 -8.684 -25.550 1.00 61.59 128 PHE A C 1
ATOM 1020 O O . PHE A 1 128 ? 25.996 -9.871 -25.232 1.00 61.59 128 PHE A O 1
ATOM 1027 N N . THR A 1 129 ? 27.098 -8.135 -26.099 1.00 52.91 129 THR A N 1
ATOM 1028 C CA . THR A 1 129 ? 28.415 -8.791 -26.051 1.00 52.91 129 THR A CA 1
ATOM 1029 C C . THR A 1 129 ? 29.138 -8.383 -24.771 1.00 52.91 129 THR A C 1
ATOM 1031 O O . THR A 1 129 ? 29.316 -7.186 -24.548 1.00 52.91 129 THR A O 1
ATOM 1034 N N . ASN A 1 130 ? 29.497 -9.386 -23.959 1.00 47.03 130 ASN A N 1
ATOM 1035 C CA . ASN A 1 130 ? 30.354 -9.268 -22.770 1.00 47.03 130 ASN A CA 1
ATOM 1036 C C . ASN A 1 130 ? 31.666 -8.537 -23.064 1.00 47.03 130 ASN A C 1
ATOM 1038 O O . ASN A 1 130 ? 32.242 -8.800 -24.146 1.00 47.03 130 ASN A O 1
#

pLDDT: mean 86.26, std 9.73, range [47.03, 97.38]

Sequence (130 aa):
MSVELRIKGLRSAINEKYPGLSTEVIAKTHDDDLQTYIQTQYVLNNHPDANIFFYAGAGVYGGIRAICESNRRDQIMVFAYDLYDEARKYLNEGTLIPLALYQDPYNQGYSAVKIIICYTGKALNQIFTN

Foldseek 3Di:
DQLVVQVVVVVCCCVPPPVVDDDDDQDDQVLAQCSLLVSLLVCVVPPVVAAEAEDSHHNVNSNLVNLVPDPCVQRHAYEYQDDDPVCVVCCVVCGNYVDYNYPPVVVVVVVVVVVCCVVVVDDPVVVDDD

Secondary structure (DSSP, 8-state):
-HHHHHHHHHHHHHHHH-TT---------TT-HHHHHHHHHHHHHH-TT--EEEE-SS-HHHHHHHHHTSTTGGG-EEEES---HHHHHHHHTTSS--EE----HHHHHHHHHHHHHHHH---GGGTS--

Radius of gyration: 18.84 Å; chains: 1; bounding box: 46×33×53 Å